Protein AF-A0A453MBQ3-F1 (afdb_monomer_lite)

Structure (mmCIF, N/CA/C/O backbone):
data_AF-A0A453MBQ3-F1
#
_entry.id   AF-A0A453MBQ3-F1
#
loop_
_atom_site.group_PDB
_atom_site.id
_atom_site.type_symbol
_atom_site.label_atom_id
_atom_site.label_alt_id
_atom_site.label_comp_id
_atom_site.label_asym_id
_atom_site.label_entity_id
_atom_site.label_seq_id
_atom_site.pdbx_PDB_ins_code
_atom_site.Cartn_x
_atom_site.Cartn_y
_atom_site.Cartn_z
_atom_site.occupancy
_atom_site.B_iso_or_equiv
_atom_site.auth_seq_id
_atom_site.auth_comp_id
_atom_site.auth_asym_id
_atom_site.auth_atom_id
_atom_site.pdbx_PDB_model_num
ATOM 1 N N . MET A 1 1 ? -17.984 -0.212 -3.411 1.00 73.38 1 MET A N 1
ATOM 2 C CA . MET A 1 1 ? -17.001 0.885 -3.291 1.00 73.38 1 MET A CA 1
ATOM 3 C C . MET A 1 1 ? -17.726 2.202 -3.482 1.00 73.38 1 MET A C 1
ATOM 5 O O . MET A 1 1 ? -18.584 2.247 -4.358 1.00 73.38 1 MET A O 1
ATOM 9 N N . PRO A 1 2 ? -17.464 3.224 -2.654 1.00 83.00 2 PRO A N 1
ATOM 10 C CA . PRO A 1 2 ? -18.096 4.533 -2.803 1.00 83.00 2 PRO A CA 1
ATOM 11 C C . PRO A 1 2 ? -17.636 5.219 -4.097 1.00 83.00 2 PRO A C 1
ATOM 13 O O . PRO A 1 2 ? -16.504 5.025 -4.534 1.00 83.00 2 PRO A O 1
ATOM 16 N N . ASN A 1 3 ? -18.506 6.046 -4.684 1.00 85.12 3 ASN A N 1
ATOM 17 C CA . ASN A 1 3 ? -18.207 6.769 -5.930 1.00 85.12 3 ASN A CA 1
ATOM 18 C C . ASN A 1 3 ? -17.079 7.797 -5.765 1.00 85.12 3 ASN A C 1
ATOM 20 O O . ASN A 1 3 ? -16.382 8.100 -6.724 1.00 85.12 3 ASN A O 1
ATOM 24 N N . ASN A 1 4 ? -16.911 8.339 -4.556 1.00 86.94 4 ASN A N 1
ATOM 25 C CA . ASN A 1 4 ? -15.856 9.285 -4.218 1.00 86.94 4 ASN A CA 1
ATOM 26 C C . ASN A 1 4 ? -15.191 8.856 -2.910 1.00 86.94 4 ASN A C 1
ATOM 28 O O . ASN A 1 4 ? -15.877 8.524 -1.942 1.00 86.94 4 ASN A O 1
ATOM 32 N N . ILE A 1 5 ? -13.860 8.896 -2.879 1.00 88.69 5 ILE A N 1
ATOM 33 C CA . ILE A 1 5 ? -13.049 8.587 -1.699 1.00 88.69 5 ILE A CA 1
ATOM 34 C C . ILE A 1 5 ? -12.150 9.785 -1.414 1.00 88.69 5 ILE A C 1
ATOM 36 O O . ILE A 1 5 ? -11.381 10.211 -2.274 1.00 88.69 5 ILE A O 1
ATOM 40 N N . GLN A 1 6 ? -12.213 10.314 -0.193 1.00 90.62 6 GLN A N 1
ATOM 41 C CA . GLN A 1 6 ? -11.312 11.378 0.234 1.00 90.62 6 GLN A CA 1
ATOM 42 C C . GLN A 1 6 ? -10.008 10.783 0.773 1.00 90.62 6 GLN A C 1
ATOM 44 O O . GLN A 1 6 ? -9.979 10.184 1.850 1.00 90.62 6 GLN A O 1
ATOM 49 N N . LEU A 1 7 ? -8.916 10.980 0.036 1.00 92.06 7 LEU A N 1
ATOM 50 C CA . LEU A 1 7 ? -7.582 10.544 0.440 1.00 92.06 7 LEU A CA 1
ATOM 51 C C . LEU A 1 7 ? -6.892 11.608 1.301 1.00 92.06 7 LEU A C 1
ATOM 53 O O . LEU A 1 7 ? -6.900 12.797 0.984 1.00 92.06 7 LEU A O 1
ATOM 57 N N . LYS A 1 8 ? -6.239 11.169 2.379 1.00 94.25 8 LYS A N 1
ATOM 58 C CA . LYS A 1 8 ? -5.334 11.987 3.191 1.00 94.25 8 LYS A CA 1
ATOM 59 C C . LYS A 1 8 ? -3.911 11.461 3.063 1.00 94.25 8 LYS A C 1
ATOM 61 O O . LYS A 1 8 ? -3.672 10.279 3.283 1.00 94.25 8 LYS A O 1
ATOM 66 N N . ILE A 1 9 ? -2.964 12.352 2.791 1.00 93.25 9 ILE A N 1
ATOM 67 C CA . ILE A 1 9 ? -1.535 12.027 2.789 1.00 93.25 9 ILE A CA 1
ATOM 68 C C . ILE A 1 9 ? -1.014 12.022 4.232 1.00 93.25 9 ILE A C 1
ATOM 70 O O . ILE A 1 9 ? -1.407 12.843 5.066 1.00 93.25 9 ILE A O 1
ATOM 74 N N . SER A 1 10 ? -0.165 11.059 4.570 1.00 93.44 10 SER A N 1
ATOM 75 C CA . SER A 1 10 ? 0.492 10.941 5.876 1.00 93.44 10 SER A CA 1
ATOM 76 C C . SER A 1 10 ? 1.886 10.321 5.722 1.00 93.44 10 SER A C 1
ATOM 78 O O . SER A 1 10 ? 2.161 9.732 4.679 1.00 93.44 10 SER A O 1
ATOM 80 N N . PRO A 1 11 ? 2.779 10.424 6.724 1.00 94.00 11 PRO A N 1
ATOM 81 C CA . PRO A 1 11 ? 4.061 9.720 6.692 1.00 94.00 11 PRO A CA 1
ATOM 82 C C . PRO A 1 11 ? 3.855 8.203 6.633 1.00 94.00 11 PRO A C 1
ATOM 84 O O . PRO A 1 11 ? 3.089 7.655 7.432 1.00 94.00 11 PRO A O 1
ATOM 87 N N . ARG A 1 12 ? 4.556 7.522 5.719 1.00 92.62 12 ARG A N 1
ATOM 88 C CA . ARG A 1 12 ? 4.414 6.076 5.472 1.00 92.62 12 ARG A CA 1
ATOM 89 C C . ARG A 1 12 ? 4.644 5.251 6.731 1.00 92.62 12 ARG A C 1
ATOM 91 O O . ARG A 1 12 ? 3.856 4.363 7.034 1.00 92.62 12 ARG A O 1
ATOM 98 N N . MET A 1 13 ? 5.689 5.586 7.485 1.00 90.88 13 MET A N 1
ATOM 99 C CA . MET A 1 13 ? 6.121 4.822 8.661 1.00 90.88 13 MET A CA 1
ATOM 100 C C . MET A 1 13 ? 5.066 4.741 9.764 1.00 90.88 13 MET A C 1
ATOM 102 O O . MET A 1 13 ? 5.028 3.763 10.500 1.00 90.88 13 MET A O 1
ATOM 106 N N . ASN A 1 14 ? 4.151 5.709 9.840 1.00 92.81 14 ASN A N 1
ATOM 107 C CA . ASN A 1 14 ? 3.081 5.695 10.840 1.00 92.81 14 ASN A CA 1
ATOM 108 C C . ASN A 1 14 ? 1.976 4.680 10.520 1.00 92.81 14 ASN A C 1
ATOM 110 O O . ASN A 1 14 ? 1.175 4.347 11.393 1.00 92.81 14 ASN A O 1
ATOM 114 N N . TYR A 1 15 ? 1.902 4.230 9.269 1.00 93.94 15 TYR A N 1
ATOM 115 C CA . TYR A 1 15 ? 0.848 3.353 8.778 1.00 93.94 15 TYR A CA 1
ATOM 116 C C . TYR A 1 15 ? 1.419 2.193 7.965 1.00 93.94 15 TYR A C 1
ATOM 118 O O . TYR A 1 15 ? 0.723 1.663 7.114 1.00 93.94 15 TYR A O 1
ATOM 126 N N . TRP A 1 16 ? 2.669 1.793 8.181 1.00 92.81 16 TRP A N 1
ATOM 127 C CA . TRP A 1 16 ? 3.191 0.564 7.590 1.00 92.81 16 TRP A CA 1
ATOM 128 C C . TRP A 1 16 ? 2.666 -0.641 8.393 1.00 92.81 16 TRP A C 1
ATOM 130 O O . TRP A 1 16 ? 2.844 -0.667 9.617 1.00 92.81 16 TRP A O 1
ATOM 140 N N . PRO A 1 17 ? 1.951 -1.604 7.778 1.00 92.56 17 PRO A N 1
ATOM 141 C CA . PRO A 1 17 ? 1.526 -2.812 8.468 1.00 92.56 17 PRO A CA 1
ATOM 142 C C . PRO A 1 17 ? 2.734 -3.577 8.998 1.00 92.56 17 PRO A C 1
ATOM 144 O O . PRO A 1 17 ? 3.637 -3.908 8.242 1.00 92.56 17 PRO A O 1
ATOM 147 N N . LYS A 1 18 ? 2.725 -3.915 10.290 1.00 91.12 18 LYS A N 1
ATOM 148 C CA . LYS A 1 18 ? 3.829 -4.662 10.918 1.00 91.12 18 LYS A CA 1
ATOM 149 C C . LYS A 1 18 ? 4.101 -6.007 10.245 1.00 91.12 18 LYS A C 1
ATOM 151 O O . LYS A 1 18 ? 5.234 -6.457 10.208 1.00 91.12 18 LYS A O 1
ATOM 156 N N . THR A 1 19 ? 3.064 -6.637 9.693 1.00 90.75 19 THR A N 1
ATOM 157 C CA . THR A 1 19 ? 3.199 -7.889 8.939 1.00 90.75 19 THR A CA 1
ATOM 158 C C . THR A 1 19 ? 4.081 -7.732 7.708 1.00 90.75 19 THR A C 1
ATOM 160 O O . THR A 1 19 ? 4.678 -8.711 7.294 1.00 90.75 19 THR A O 1
ATOM 163 N N . PHE A 1 20 ? 4.207 -6.526 7.145 1.00 91.88 20 PHE A N 1
ATOM 164 C CA . PHE A 1 20 ? 5.087 -6.272 6.005 1.00 91.88 20 PHE A CA 1
ATOM 165 C C . PHE A 1 20 ? 6.564 -6.163 6.392 1.00 91.88 20 PHE A C 1
ATOM 167 O O . PHE A 1 20 ? 7.418 -6.284 5.520 1.00 91.88 20 PHE A O 1
ATOM 174 N N . ASP A 1 21 ? 6.877 -5.951 7.675 1.00 89.69 21 ASP A N 1
ATOM 175 C CA . ASP A 1 21 ? 8.259 -6.026 8.165 1.00 89.69 21 ASP A CA 1
ATOM 176 C C . ASP A 1 21 ? 8.749 -7.485 8.225 1.00 89.69 21 ASP A C 1
ATOM 178 O O . ASP A 1 21 ? 9.939 -7.748 8.077 1.00 89.69 21 ASP A O 1
ATOM 182 N N . GLU A 1 22 ? 7.828 -8.434 8.422 1.00 91.75 22 GLU A N 1
ATOM 183 C CA . GLU A 1 22 ? 8.105 -9.878 8.459 1.00 91.75 22 GLU A CA 1
ATOM 184 C C . GLU A 1 22 ? 7.942 -10.531 7.076 1.00 91.75 22 GLU A C 1
ATOM 186 O O . GLU A 1 22 ? 8.757 -11.356 6.669 1.00 91.75 22 GLU A O 1
ATOM 191 N N . PHE A 1 23 ? 6.900 -10.132 6.344 1.00 90.50 23 PHE A N 1
ATOM 192 C CA . PHE A 1 23 ? 6.511 -10.658 5.039 1.00 90.50 23 PHE A CA 1
ATOM 193 C C . PHE A 1 23 ? 6.311 -9.490 4.076 1.00 90.50 23 PHE A C 1
ATOM 195 O O . PHE A 1 23 ? 5.204 -8.969 3.923 1.00 90.50 23 PHE A O 1
ATOM 202 N N . CYS A 1 24 ? 7.411 -9.040 3.46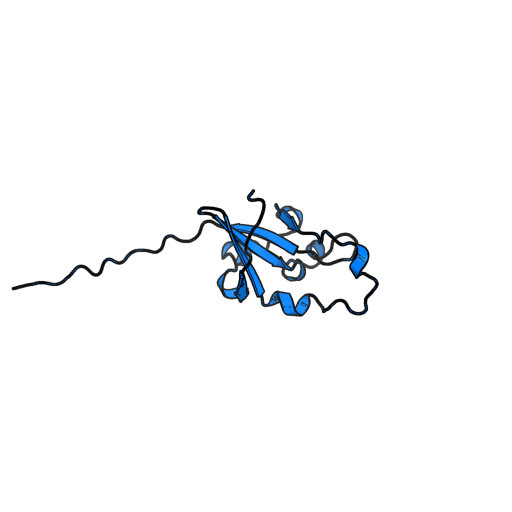9 1.00 90.06 24 CYS A N 1
ATOM 203 C CA . CYS A 1 24 ? 7.369 -7.952 2.500 1.00 90.06 24 CYS A CA 1
ATOM 204 C C . CYS A 1 24 ? 6.465 -8.356 1.322 1.00 90.06 24 CYS A C 1
ATOM 206 O O . CYS A 1 24 ? 6.734 -9.393 0.710 1.00 90.06 24 CYS A O 1
ATOM 208 N N . PRO A 1 25 ? 5.408 -7.583 1.014 1.00 93.12 25 PRO A N 1
ATOM 209 C CA . PRO A 1 25 ? 4.480 -7.945 -0.045 1.00 93.12 25 PRO A CA 1
ATOM 210 C C . PRO A 1 25 ? 5.183 -7.940 -1.404 1.00 93.12 25 PRO A C 1
ATOM 212 O O . PRO A 1 25 ? 6.010 -7.066 -1.684 1.00 93.12 25 PRO A O 1
ATOM 215 N N . VAL A 1 26 ? 4.826 -8.900 -2.251 1.00 94.75 26 VAL A N 1
ATOM 216 C CA . VAL A 1 26 ? 5.224 -8.947 -3.664 1.00 94.75 26 VAL A CA 1
ATOM 217 C C . VAL A 1 26 ? 4.027 -8.662 -4.564 1.00 94.75 26 VAL A C 1
ATOM 219 O O . VAL A 1 26 ? 2.898 -8.561 -4.092 1.00 94.75 26 VAL A O 1
ATOM 222 N N . TYR A 1 27 ? 4.267 -8.528 -5.868 1.00 92.38 27 TYR A N 1
ATOM 223 C CA . TYR A 1 27 ? 3.228 -8.268 -6.869 1.00 92.38 27 TYR A CA 1
ATOM 224 C C . TYR A 1 27 ? 2.012 -9.201 -6.733 1.00 92.38 27 TYR A C 1
ATOM 226 O O . TYR A 1 27 ? 0.875 -8.732 -6.739 1.00 92.38 27 TYR A O 1
ATOM 234 N N . ASP A 1 28 ? 2.253 -10.496 -6.519 1.00 92.31 28 ASP A N 1
ATOM 235 C CA . ASP A 1 28 ? 1.200 -11.512 -6.398 1.00 92.31 28 ASP A CA 1
ATOM 236 C C . ASP A 1 28 ? 0.319 -11.346 -5.142 1.00 92.31 28 ASP A C 1
ATOM 238 O O . ASP A 1 28 ? -0.808 -11.842 -5.108 1.00 92.31 28 ASP A O 1
ATOM 242 N N . ASP A 1 29 ? 0.787 -10.613 -4.126 1.00 90.69 29 ASP A N 1
ATOM 243 C CA . ASP A 1 29 ? 0.027 -10.325 -2.903 1.00 90.69 29 ASP A CA 1
ATOM 244 C C . ASP A 1 29 ? -0.898 -9.098 -3.050 1.00 90.69 29 ASP A C 1
ATOM 246 O O . ASP A 1 29 ? -1.684 -8.778 -2.148 1.00 90.69 29 ASP A O 1
ATOM 250 N N . ILE A 1 30 ? -0.802 -8.360 -4.162 1.00 90.50 30 ILE A N 1
ATOM 251 C CA . ILE A 1 30 ? -1.474 -7.070 -4.340 1.00 90.50 30 ILE A CA 1
ATOM 252 C C . ILE A 1 30 ? -2.910 -7.264 -4.827 1.00 90.50 30 ILE A C 1
ATOM 254 O O . ILE A 1 30 ? -3.175 -7.609 -5.974 1.00 90.50 30 ILE A O 1
ATOM 258 N N . ALA A 1 31 ? -3.871 -6.928 -3.965 1.00 85.81 31 ALA A N 1
ATOM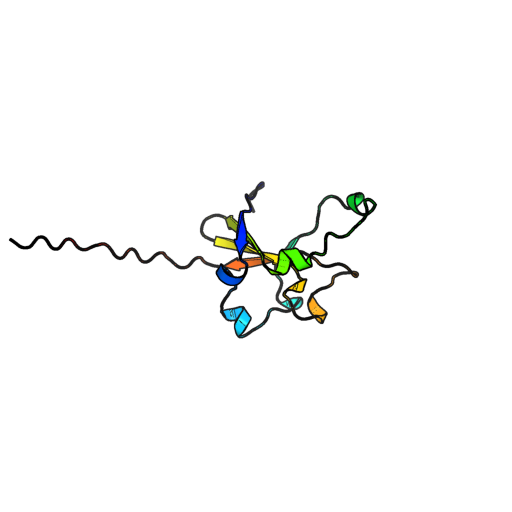 259 C CA . ALA A 1 31 ? -5.294 -6.998 -4.303 1.00 85.81 31 ALA A CA 1
ATOM 260 C C . ALA A 1 31 ? -5.821 -5.776 -5.082 1.00 85.81 31 ALA A C 1
ATOM 262 O O . ALA A 1 31 ? -6.864 -5.867 -5.729 1.00 85.81 31 ALA A O 1
ATOM 263 N N . LEU A 1 32 ? -5.157 -4.617 -4.984 1.00 91.94 32 LEU A N 1
ATOM 264 C CA . LEU A 1 32 ? -5.597 -3.366 -5.607 1.00 91.94 32 LEU A CA 1
ATOM 265 C C . LEU A 1 32 ? -4.434 -2.624 -6.255 1.00 91.94 32 LEU A C 1
ATOM 267 O O . LEU A 1 32 ? -3.472 -2.271 -5.575 1.00 91.94 32 LEU A O 1
ATOM 271 N N . ILE A 1 33 ? -4.600 -2.299 -7.534 1.00 91.44 33 ILE A N 1
ATOM 272 C CA . ILE A 1 33 ? -3.699 -1.448 -8.311 1.00 91.44 33 ILE A CA 1
ATOM 273 C C . ILE A 1 33 ? -4.492 -0.226 -8.785 1.00 91.44 33 ILE A C 1
ATOM 275 O O . ILE A 1 33 ? -5.624 -0.353 -9.253 1.00 91.44 33 ILE A O 1
ATOM 279 N N . PHE A 1 34 ? -3.911 0.962 -8.643 1.00 87.31 34 PHE A N 1
ATOM 280 C CA . PHE A 1 34 ? -4.511 2.228 -9.049 1.00 87.31 34 PHE A CA 1
ATOM 281 C C . PHE A 1 34 ? -3.739 2.814 -10.228 1.00 87.31 34 PHE A C 1
ATOM 283 O O . PHE A 1 34 ? -2.547 3.106 -10.122 1.00 87.31 34 PHE A O 1
ATOM 290 N N . PHE A 1 35 ? -4.457 3.047 -11.322 1.00 79.94 35 PHE A N 1
ATOM 291 C CA . PHE A 1 35 ? -3.954 3.723 -12.512 1.00 79.94 35 PHE A CA 1
ATOM 292 C C . PHE A 1 35 ? -4.608 5.100 -12.652 1.00 79.94 35 PHE A C 1
ATOM 294 O O . PHE A 1 35 ? -5.751 5.305 -12.234 1.00 79.94 35 PHE A O 1
ATOM 301 N N . SER A 1 36 ? -3.884 6.053 -13.239 1.00 72.50 36 SER A N 1
ATOM 302 C CA . SER A 1 36 ? -4.470 7.340 -13.622 1.00 72.50 36 SER A CA 1
ATOM 303 C C . SER A 1 36 ? -5.491 7.127 -14.739 1.00 72.50 36 SER A C 1
ATOM 305 O O . SER A 1 36 ? -5.221 6.401 -15.692 1.00 72.50 36 SER A O 1
ATOM 307 N N . ALA A 1 37 ? -6.648 7.784 -14.647 1.00 68.81 37 ALA A N 1
ATOM 308 C CA . ALA A 1 37 ? -7.654 7.755 -15.709 1.00 68.81 37 ALA A CA 1
ATOM 309 C C . ALA A 1 37 ? -7.207 8.526 -16.968 1.00 68.81 37 ALA A C 1
ATOM 311 O O . ALA A 1 37 ? -7.725 8.286 -18.056 1.00 68.81 37 ALA A O 1
ATOM 312 N N . GLU A 1 38 ? -6.243 9.441 -16.834 1.00 58.88 38 GLU A N 1
ATOM 313 C CA . GLU A 1 38 ? -5.730 10.248 -17.940 1.00 58.88 38 GLU A CA 1
ATOM 314 C C . GLU A 1 38 ? -4.364 9.723 -18.398 1.00 58.88 38 GLU A C 1
ATOM 316 O O . GLU A 1 38 ? -3.323 10.065 -17.831 1.00 58.88 38 GLU A O 1
ATOM 321 N N . LEU A 1 39 ? -4.378 8.916 -19.464 1.00 53.34 39 LEU A N 1
ATOM 322 C C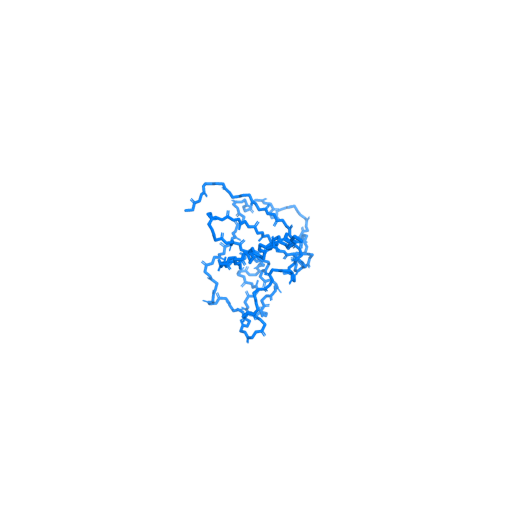A . LEU A 1 39 ? -3.182 8.487 -20.203 1.00 53.34 39 LEU A CA 1
ATOM 323 C C . LEU A 1 39 ? -2.443 9.673 -20.875 1.00 53.34 39 LEU A C 1
ATOM 325 O O . LEU A 1 39 ? -1.282 9.551 -21.256 1.00 53.34 39 LEU A O 1
ATOM 329 N N . ASP A 1 40 ? -3.093 10.836 -21.002 1.00 47.16 40 ASP A N 1
ATOM 330 C CA . ASP A 1 40 ? -2.648 11.960 -21.844 1.00 47.16 40 ASP A CA 1
ATOM 331 C C . ASP A 1 40 ? -1.639 12.925 -21.196 1.00 47.16 40 ASP A C 1
ATOM 333 O O . ASP A 1 40 ? -1.104 13.820 -21.861 1.00 47.16 40 ASP A O 1
ATOM 337 N N . CYS A 1 41 ? -1.313 12.768 -19.910 1.00 46.72 41 CYS A N 1
ATOM 338 C CA . CYS A 1 41 ? -0.305 13.627 -19.276 1.00 46.72 41 CYS A CA 1
ATOM 339 C C . CYS A 1 41 ? 1.152 13.221 -19.589 1.00 46.72 41 CYS A C 1
ATOM 341 O O . CYS A 1 41 ? 2.071 13.992 -19.296 1.00 46.72 41 CYS A O 1
ATOM 343 N N . TYR A 1 42 ? 1.363 12.090 -20.279 1.00 48.03 42 TYR A N 1
ATOM 344 C CA . TYR A 1 42 ? 2.681 11.562 -20.673 1.00 48.03 42 TYR A CA 1
ATOM 345 C C . TYR A 1 42 ? 3.553 12.547 -21.471 1.00 48.03 42 TYR A C 1
ATOM 347 O O . TYR A 1 42 ? 4.779 12.472 -21.440 1.00 48.03 42 TYR A O 1
ATOM 355 N N . ASN A 1 43 ? 2.942 13.520 -22.153 1.00 42.50 43 ASN A N 1
ATOM 356 C CA . ASN A 1 43 ? 3.654 14.473 -23.009 1.00 42.50 43 ASN A CA 1
ATOM 357 C C . ASN A 1 43 ? 4.135 15.755 -22.305 1.00 42.50 43 ASN A C 1
ATOM 359 O O . ASN A 1 43 ? 4.705 16.637 -22.954 1.00 42.50 43 ASN A O 1
ATOM 363 N N . LYS A 1 44 ? 3.959 15.899 -20.986 1.00 44.34 44 LYS A N 1
ATOM 364 C CA . LYS A 1 44 ? 4.463 17.069 -20.245 1.00 44.34 44 LYS A CA 1
ATOM 365 C C . LYS A 1 44 ? 5.549 16.671 -19.254 1.00 44.34 44 LYS A C 1
ATOM 367 O O . LYS A 1 44 ? 5.306 16.540 -18.066 1.00 44.34 44 LYS A O 1
ATOM 372 N N . LYS A 1 45 ? 6.757 16.536 -19.813 1.00 43.22 45 LYS A N 1
ATOM 373 C CA . LYS A 1 45 ? 8.083 16.739 -19.204 1.00 43.22 45 LYS A CA 1
ATOM 374 C C . LYS A 1 45 ? 8.166 16.539 -17.683 1.00 43.22 45 LYS A C 1
ATOM 376 O O . LYS A 1 45 ? 7.779 17.408 -16.905 1.00 43.22 45 LYS A O 1
ATOM 381 N N . HIS A 1 46 ? 8.894 15.474 -17.351 1.00 45.00 46 HIS A N 1
ATOM 382 C CA . HIS A 1 46 ? 9.384 15.033 -16.048 1.00 45.00 46 HIS A CA 1
ATOM 383 C C . HIS A 1 46 ? 8.413 14.134 -15.280 1.00 45.00 46 HIS A C 1
ATOM 385 O O . HIS A 1 46 ? 7.433 14.640 -14.726 1.00 45.00 46 HIS A O 1
ATOM 391 N N . PRO A 1 47 ? 8.728 12.830 -15.126 1.00 46.44 47 PRO A N 1
ATOM 392 C CA . PRO A 1 47 ? 8.174 12.093 -14.010 1.00 46.44 47 PRO A CA 1
ATOM 393 C C . PRO A 1 47 ? 8.698 12.832 -12.782 1.00 46.44 47 PRO A C 1
ATOM 395 O O . PRO A 1 47 ? 9.907 12.888 -12.542 1.00 46.44 47 PRO A O 1
ATOM 398 N N . ARG A 1 48 ? 7.821 13.506 -12.034 1.00 48.00 48 ARG A N 1
ATOM 399 C CA . ARG A 1 48 ? 8.163 13.860 -10.658 1.00 48.00 48 ARG A CA 1
ATOM 400 C C . ARG A 1 48 ? 8.415 12.522 -9.985 1.00 48.00 48 ARG A C 1
ATOM 402 O O . ARG A 1 48 ? 7.459 11.834 -9.654 1.00 48.00 48 ARG A O 1
ATOM 409 N N . ARG A 1 49 ? 9.697 12.151 -9.933 1.00 49.66 49 ARG A N 1
ATOM 410 C CA . ARG A 1 49 ? 10.233 10.875 -9.468 1.00 49.66 49 ARG A CA 1
ATOM 411 C C . ARG A 1 49 ? 9.390 10.423 -8.285 1.00 49.66 49 ARG A C 1
ATOM 413 O O . ARG A 1 49 ? 9.345 11.136 -7.274 1.00 49.66 49 ARG A O 1
ATOM 420 N N . LEU A 1 50 ? 8.676 9.308 -8.450 1.00 52.72 50 LEU A N 1
ATOM 421 C CA . LEU A 1 50 ? 7.754 8.792 -7.439 1.00 52.72 50 LEU A CA 1
ATOM 422 C C . LEU A 1 50 ? 8.497 8.507 -6.114 1.00 52.72 50 LEU A C 1
ATOM 424 O O . LEU A 1 50 ? 7.889 8.462 -5.055 1.00 52.72 50 LEU A O 1
ATOM 428 N N . GLU A 1 51 ? 9.827 8.520 -6.139 1.00 48.78 51 GLU A N 1
ATOM 429 C CA . GLU A 1 51 ? 10.721 8.479 -4.988 1.00 48.78 51 GLU A CA 1
ATOM 430 C C . GLU A 1 51 ? 10.447 9.504 -3.876 1.00 48.78 51 GLU A C 1
ATOM 432 O O . GLU A 1 51 ? 10.703 9.212 -2.707 1.00 48.78 51 GLU A O 1
ATOM 437 N N . ALA A 1 52 ? 9.865 10.676 -4.172 1.00 55.19 52 ALA A N 1
ATOM 438 C CA . ALA A 1 52 ? 9.393 11.582 -3.112 1.00 55.19 52 ALA A CA 1
ATOM 439 C C . ALA A 1 52 ? 8.202 10.990 -2.320 1.00 55.19 52 ALA A C 1
ATOM 441 O O . ALA A 1 52 ? 8.020 11.285 -1.135 1.00 55.19 52 ALA A O 1
ATOM 442 N N . TYR A 1 53 ? 7.414 10.119 -2.955 1.00 63.62 53 TYR A N 1
ATOM 443 C CA . TYR A 1 53 ? 6.223 9.468 -2.411 1.00 63.62 53 TYR A CA 1
ATOM 444 C C . TYR A 1 53 ? 6.519 8.206 -1.599 1.00 63.62 53 TYR A C 1
ATOM 446 O O . TYR A 1 53 ? 5.662 7.798 -0.820 1.00 63.62 53 TYR A O 1
ATOM 454 N N . ASN A 1 54 ? 7.734 7.650 -1.650 1.00 78.75 54 ASN A N 1
ATOM 455 C CA . ASN A 1 54 ? 8.114 6.500 -0.811 1.00 78.75 54 ASN A CA 1
ATOM 456 C C . ASN A 1 54 ? 8.134 6.842 0.684 1.00 78.75 54 ASN A C 1
ATOM 458 O O . ASN A 1 54 ? 8.092 5.960 1.541 1.00 78.75 54 ASN A O 1
ATOM 462 N N . SER A 1 55 ? 8.180 8.130 1.022 1.00 86.69 55 SER A N 1
ATOM 463 C CA . SER A 1 55 ? 8.075 8.612 2.400 1.00 86.69 55 SER A CA 1
ATOM 464 C C . SER A 1 55 ? 6.625 8.773 2.882 1.00 86.69 55 SER A C 1
ATOM 466 O O . SER A 1 55 ? 6.390 8.944 4.083 1.00 86.69 55 SER A O 1
ATOM 468 N N . PHE A 1 56 ? 5.645 8.662 1.981 1.00 91.06 56 PHE A N 1
ATOM 469 C CA . PHE A 1 56 ? 4.238 8.934 2.247 1.00 91.06 56 PHE A CA 1
ATOM 470 C C . PHE A 1 56 ? 3.340 7.715 2.015 1.00 91.06 56 PHE A C 1
ATOM 472 O O . PHE A 1 56 ? 3.693 6.728 1.379 1.00 91.06 56 PHE A O 1
ATOM 479 N N . VAL A 1 57 ? 2.141 7.806 2.572 1.00 94.31 57 VAL A N 1
ATOM 480 C CA . VAL A 1 57 ? 1.021 6.899 2.348 1.00 94.31 57 VAL A CA 1
ATOM 481 C C . VAL A 1 57 ? -0.225 7.748 2.164 1.00 94.31 57 VAL A C 1
ATOM 483 O O . VAL A 1 57 ? -0.442 8.721 2.897 1.00 94.31 57 VAL A O 1
ATOM 486 N N . MET A 1 58 ? -1.045 7.396 1.183 1.00 94.81 58 MET A N 1
ATOM 487 C CA . MET A 1 58 ? -2.396 7.931 1.077 1.00 94.81 58 MET A CA 1
ATOM 488 C C . MET A 1 58 ? -3.337 6.996 1.814 1.00 94.81 58 MET A C 1
ATOM 490 O O . MET A 1 58 ? -3.253 5.782 1.674 1.00 94.81 58 MET A O 1
ATOM 494 N N . LYS A 1 59 ? -4.237 7.554 2.615 1.00 94.88 59 LYS A N 1
ATOM 495 C CA . LYS A 1 59 ? -5.200 6.756 3.366 1.00 94.88 59 LYS A CA 1
ATOM 496 C C . LYS A 1 59 ? -6.602 7.311 3.267 1.00 94.88 59 LYS A C 1
ATOM 498 O O . LYS A 1 59 ? -6.792 8.528 3.265 1.00 94.88 59 LYS A O 1
ATOM 503 N N . ALA A 1 60 ? -7.569 6.414 3.289 1.00 94.69 60 ALA A N 1
ATOM 504 C CA . ALA A 1 60 ? -8.979 6.729 3.429 1.00 94.69 60 ALA A CA 1
ATOM 505 C C . ALA A 1 60 ? -9.642 5.743 4.385 1.00 94.69 60 ALA A C 1
ATOM 507 O O . ALA A 1 60 ? -9.129 4.652 4.625 1.00 94.69 60 ALA A O 1
ATOM 508 N N . TYR A 1 61 ? -10.786 6.145 4.920 1.00 93.19 61 TYR A N 1
ATOM 509 C CA . TYR A 1 61 ? -11.700 5.237 5.595 1.00 93.19 61 TYR A CA 1
ATOM 510 C C . TYR A 1 61 ? -12.860 4.943 4.650 1.00 93.19 61 TYR A C 1
ATOM 512 O O . TYR A 1 61 ? -13.427 5.865 4.064 1.00 93.19 61 TYR A O 1
ATOM 520 N N . ILE A 1 62 ? -13.162 3.661 4.486 1.00 91.81 62 ILE A N 1
ATOM 521 C CA . ILE A 1 62 ? -14.345 3.157 3.798 1.00 91.81 62 ILE A CA 1
ATOM 522 C C . ILE A 1 62 ? -15.109 2.378 4.859 1.00 91.81 62 ILE A C 1
ATOM 524 O O . ILE A 1 62 ? -14.677 1.297 5.264 1.00 91.81 62 ILE A O 1
ATOM 528 N N . ASP A 1 63 ? -16.180 2.985 5.362 1.00 88.81 63 ASP A N 1
ATOM 529 C CA . ASP A 1 63 ? -16.860 2.549 6.581 1.00 88.81 63 ASP A CA 1
ATOM 530 C C . ASP A 1 63 ? -15.841 2.383 7.732 1.00 88.81 63 ASP A C 1
ATOM 532 O O . ASP A 1 63 ? -15.084 3.313 8.031 1.00 88.81 63 ASP A O 1
ATOM 536 N N . ASP A 1 64 ? -15.760 1.196 8.336 1.00 89.62 64 ASP A N 1
ATOM 5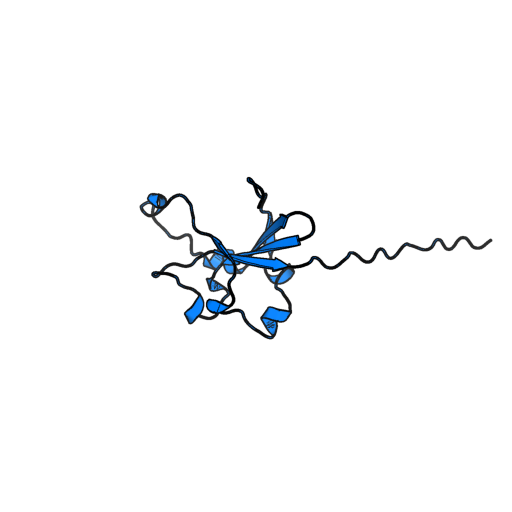37 C CA . ASP A 1 64 ? -14.843 0.886 9.441 1.00 89.62 64 ASP A CA 1
ATOM 538 C C . ASP A 1 64 ? -13.492 0.301 8.990 1.00 89.62 64 ASP A C 1
ATOM 540 O O . ASP A 1 64 ? -12.680 -0.129 9.815 1.00 89.62 64 ASP A O 1
ATOM 544 N N . ILE A 1 65 ? -13.225 0.263 7.682 1.00 92.56 65 ILE A N 1
ATOM 545 C CA . ILE A 1 65 ? -11.991 -0.287 7.116 1.00 92.56 65 ILE A CA 1
ATOM 546 C C . ILE A 1 65 ? -11.108 0.846 6.594 1.00 92.56 65 ILE A C 1
ATOM 548 O O . ILE A 1 65 ? -11.558 1.750 5.891 1.00 92.56 65 ILE A O 1
ATOM 552 N N . MET A 1 66 ? -9.817 0.795 6.919 1.00 94.56 66 MET A N 1
ATOM 553 C CA . MET A 1 66 ? -8.842 1.753 6.411 1.00 94.56 66 MET A CA 1
ATOM 554 C C . MET A 1 66 ? -8.210 1.215 5.129 1.00 94.56 66 MET A C 1
ATOM 556 O O . MET A 1 66 ? -7.615 0.141 5.128 1.00 94.56 66 MET A O 1
ATOM 560 N N . LEU A 1 67 ? -8.310 1.983 4.051 1.00 94.69 67 LEU A N 1
ATOM 561 C CA . LEU A 1 67 ? -7.538 1.774 2.834 1.00 94.69 67 LEU A CA 1
ATOM 562 C C . LEU A 1 67 ? -6.218 2.533 2.963 1.00 94.69 67 LEU A C 1
ATOM 564 O O . LEU A 1 67 ? -6.223 3.732 3.252 1.00 94.69 67 LEU A O 1
ATOM 568 N N . LEU A 1 68 ? -5.107 1.843 2.734 1.00 95.00 68 LEU A N 1
ATOM 569 C CA . LEU A 1 68 ? -3.771 2.422 2.627 1.00 95.00 68 LEU A CA 1
ATOM 570 C C . LEU A 1 68 ? -3.282 2.234 1.197 1.00 95.00 68 LEU A C 1
ATOM 572 O O . LEU A 1 68 ? -3.428 1.145 0.656 1.00 95.00 68 LEU A O 1
ATOM 576 N N . ILE A 1 69 ? -2.732 3.286 0.601 1.00 94.44 69 ILE A N 1
ATOM 577 C CA . ILE A 1 69 ? -2.228 3.303 -0.771 1.00 94.44 69 ILE A CA 1
ATOM 578 C C . ILE A 1 69 ? -0.776 3.778 -0.748 1.00 94.44 69 ILE A C 1
ATOM 580 O O . ILE A 1 69 ? -0.473 4.842 -0.191 1.00 94.44 69 ILE A O 1
ATOM 584 N N . TYR A 1 70 ? 0.103 3.000 -1.372 1.00 93.25 70 TYR A N 1
ATOM 585 C CA . TYR A 1 70 ? 1.540 3.244 -1.453 1.00 93.25 70 TYR A CA 1
ATOM 586 C C . T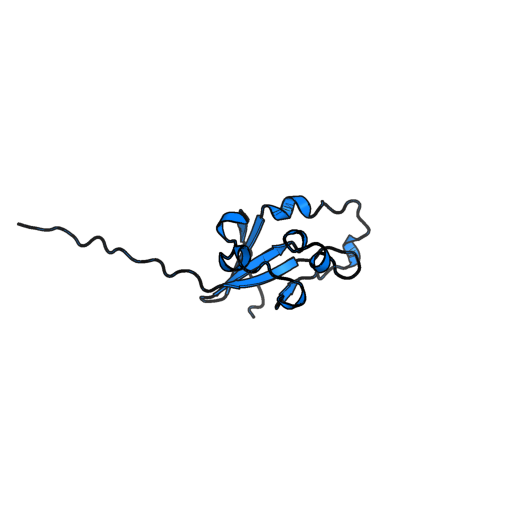YR A 1 70 ? 2.012 3.297 -2.908 1.00 93.25 70 TYR A C 1
ATOM 588 O O . TYR A 1 70 ? 1.342 2.810 -3.815 1.00 93.25 70 TYR A O 1
ATOM 596 N N . SER A 1 71 ? 3.199 3.869 -3.103 1.00 92.38 71 SER A N 1
ATOM 597 C CA . SER A 1 71 ? 4.013 3.678 -4.307 1.00 92.38 71 SER A CA 1
ATOM 598 C C . SER A 1 71 ? 4.490 2.225 -4.399 1.00 92.38 71 SER A C 1
ATOM 600 O O . SER A 1 71 ? 4.853 1.644 -3.375 1.00 92.38 71 SER A O 1
ATOM 602 N N . SER A 1 72 ? 4.526 1.640 -5.597 1.00 92.69 72 SER A N 1
ATOM 603 C CA . SER A 1 72 ? 5.116 0.318 -5.844 1.00 92.69 72 SER A CA 1
ATOM 604 C C . SER A 1 72 ? 6.623 0.292 -5.603 1.00 92.69 72 SER A C 1
ATOM 606 O O . SER A 1 72 ? 7.166 -0.763 -5.312 1.00 92.69 72 SER A O 1
ATOM 608 N N . GLU A 1 73 ? 7.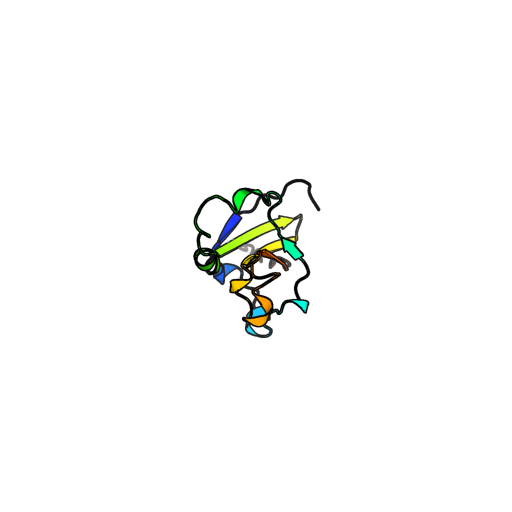305 1.438 -5.607 1.00 91.69 73 GLU A N 1
ATOM 609 C CA . GLU A 1 73 ? 8.748 1.524 -5.333 1.00 91.69 73 GLU A CA 1
ATOM 610 C C . GLU A 1 73 ? 9.123 1.145 -3.885 1.00 91.69 73 GLU A C 1
ATOM 612 O O . GLU A 1 73 ? 10.299 0.971 -3.574 1.00 91.69 73 GLU A O 1
ATOM 617 N N . VAL A 1 74 ? 8.144 1.010 -2.979 1.00 92.31 74 VAL A N 1
ATOM 618 C CA . VAL A 1 74 ? 8.375 0.476 -1.622 1.00 92.31 74 VAL A CA 1
ATOM 619 C C . VAL A 1 74 ? 8.438 -1.057 -1.587 1.00 92.31 74 VAL A C 1
ATOM 621 O O . VAL A 1 74 ? 8.766 -1.616 -0.542 1.00 92.31 74 VAL A O 1
ATOM 624 N N . LEU A 1 75 ? 8.088 -1.722 -2.691 1.00 92.94 75 LEU A N 1
ATOM 625 C CA . LEU A 1 75 ? 8.113 -3.176 -2.856 1.00 92.94 75 LEU A CA 1
ATOM 626 C C . LEU A 1 75 ? 9.513 -3.661 -3.276 1.00 92.94 75 LEU A C 1
ATOM 628 O O . LEU A 1 75 ? 10.358 -2.848 -3.669 1.00 92.94 75 LEU A O 1
ATOM 632 N N . PRO A 1 76 ? 9.781 -4.979 -3.243 1.00 93.62 76 PRO A N 1
ATOM 633 C CA . PRO A 1 76 ? 11.000 -5.549 -3.814 1.00 93.62 76 PRO A CA 1
ATOM 634 C C . PRO A 1 76 ? 11.137 -5.226 -5.315 1.00 93.62 76 PRO A C 1
ATOM 636 O O . PRO A 1 76 ? 10.109 -5.139 -5.986 1.00 93.62 76 PRO A O 1
ATOM 639 N N . PRO A 1 77 ? 12.365 -5.097 -5.866 1.00 92.31 77 PRO A N 1
ATOM 640 C CA . PRO A 1 77 ? 12.618 -4.642 -7.243 1.00 92.31 77 PRO A CA 1
ATOM 641 C C . PRO A 1 77 ? 11.762 -5.306 -8.329 1.00 92.31 77 PRO A C 1
ATOM 643 O O . PRO A 1 77 ? 11.222 -4.613 -9.190 1.00 92.31 77 PRO A O 1
ATOM 646 N N . ASP A 1 78 ? 11.566 -6.623 -8.241 1.00 93.44 78 ASP A N 1
ATOM 647 C CA . ASP A 1 78 ? 10.807 -7.406 -9.228 1.00 93.44 78 ASP A CA 1
ATOM 648 C C . ASP A 1 78 ? 9.295 -7.129 -9.197 1.00 93.44 78 ASP A C 1
ATOM 650 O O . ASP A 1 78 ? 8.567 -7.519 -10.101 1.00 93.44 78 ASP A O 1
ATOM 654 N N . SER A 1 79 ? 8.806 -6.450 -8.158 1.00 94.06 79 SER A N 1
ATOM 655 C CA . SER A 1 79 ? 7.397 -6.084 -7.979 1.00 94.06 79 SER A CA 1
ATOM 656 C C . SER A 1 79 ? 7.125 -4.594 -8.203 1.00 94.06 79 SER A C 1
ATOM 658 O O . SER A 1 79 ? 5.977 -4.168 -8.105 1.00 94.06 79 SER A O 1
ATOM 660 N N . GLN A 1 80 ? 8.145 -3.777 -8.485 1.00 92.06 80 GLN A N 1
ATOM 661 C CA . GLN A 1 80 ? 7.987 -2.317 -8.556 1.00 92.06 80 GLN A CA 1
ATOM 662 C C . GLN A 1 80 ? 7.358 -1.832 -9.866 1.00 92.06 80 GLN A C 1
ATOM 664 O O . GLN A 1 80 ? 6.804 -0.732 -9.891 1.00 92.06 80 GLN A O 1
ATOM 669 N N . TRP A 1 81 ? 7.421 -2.628 -10.935 1.00 90.12 81 TRP A N 1
ATOM 670 C CA . TRP A 1 81 ? 7.148 -2.170 -12.298 1.00 90.12 81 TRP A CA 1
ATOM 671 C C . TRP A 1 81 ? 6.041 -2.982 -12.964 1.00 90.12 81 TRP A C 1
ATOM 673 O O . TRP A 1 81 ? 6.045 -4.209 -12.911 1.00 90.12 81 TRP A O 1
ATOM 683 N N . ILE A 1 82 ? 5.131 -2.290 -13.645 1.00 87.12 82 ILE A N 1
ATOM 684 C CA . ILE A 1 82 ? 4.194 -2.874 -14.611 1.00 87.12 82 ILE A CA 1
ATOM 685 C C . ILE A 1 82 ? 4.429 -2.130 -15.919 1.00 87.12 82 ILE A C 1
ATOM 687 O O . ILE A 1 82 ? 4.378 -0.903 -15.942 1.00 87.12 82 ILE A O 1
ATOM 691 N N . ASP A 1 83 ? 4.757 -2.862 -16.983 1.00 86.94 83 ASP A N 1
ATOM 692 C CA . ASP A 1 83 ? 5.038 -2.301 -18.313 1.00 86.94 83 ASP A CA 1
ATOM 693 C C . ASP A 1 83 ? 6.074 -1.155 -18.317 1.00 86.94 83 ASP A C 1
ATOM 695 O O . ASP A 1 83 ? 6.013 -0.234 -19.127 1.00 86.94 83 ASP A O 1
ATOM 699 N N . GLY A 1 84 ? 7.061 -1.229 -17.415 1.00 84.19 84 GLY A N 1
ATOM 700 C CA . GLY A 1 84 ? 8.150 -0.251 -17.306 1.00 84.19 84 GLY A CA 1
ATOM 701 C C . GLY A 1 84 ? 7.848 0.968 -16.433 1.00 84.19 84 GLY A C 1
ATOM 702 O O . GLY A 1 84 ? 8.701 1.843 -16.321 1.00 84.19 84 GLY A O 1
ATOM 703 N N . GLU A 1 85 ? 6.686 1.012 -15.780 1.00 83.50 85 GLU A N 1
ATOM 704 C CA . GLU A 1 85 ? 6.247 2.153 -14.976 1.00 83.50 85 GLU A CA 1
ATOM 705 C C . GLU A 1 85 ? 5.923 1.752 -13.538 1.00 83.50 85 GLU A C 1
ATOM 707 O O . GLU A 1 85 ? 5.445 0.645 -13.263 1.00 83.50 85 GLU A O 1
ATOM 712 N N . SER A 1 86 ? 6.197 2.664 -12.604 1.00 86.25 86 SER A N 1
ATOM 713 C CA . SER A 1 86 ? 5.777 2.496 -11.217 1.00 86.25 86 SER A CA 1
ATOM 714 C C . SER A 1 86 ? 4.290 2.807 -11.080 1.00 86.25 86 SER A C 1
ATOM 716 O O . SER A 1 86 ? 3.709 3.607 -11.816 1.00 86.25 86 SER A O 1
ATOM 718 N N . TYR A 1 87 ? 3.647 2.140 -10.133 1.00 88.50 87 TYR A N 1
ATOM 719 C CA . TYR A 1 87 ? 2.203 2.174 -9.959 1.00 88.50 87 TYR A CA 1
ATOM 720 C C . TYR A 1 87 ? 1.848 2.411 -8.495 1.00 88.50 87 TYR A C 1
ATOM 722 O O . TYR A 1 87 ? 2.684 2.333 -7.593 1.00 88.50 87 TYR A O 1
ATOM 730 N N . LEU A 1 88 ? 0.584 2.732 -8.241 1.00 91.81 88 LEU A N 1
ATOM 731 C CA . LEU A 1 88 ? 0.058 2.814 -6.887 1.00 91.81 88 LEU A CA 1
ATOM 732 C C . LEU A 1 88 ? -0.654 1.510 -6.551 1.00 91.81 88 LEU A C 1
ATOM 734 O O . LEU A 1 88 ? -1.423 0.994 -7.359 1.00 91.81 88 LEU A O 1
ATOM 738 N N . TRP A 1 89 ? -0.444 1.000 -5.345 1.00 94.00 89 TRP A N 1
ATOM 739 C CA . TRP A 1 89 ? -1.106 -0.209 -4.864 1.00 94.00 89 TRP A CA 1
ATOM 740 C C . TRP A 1 89 ? -1.729 0.021 -3.498 1.00 94.00 89 TRP A C 1
ATOM 742 O O . TRP A 1 89 ? -1.303 0.912 -2.761 1.00 94.00 89 TRP A O 1
ATOM 752 N N . GLY A 1 90 ? -2.759 -0.757 -3.167 1.00 93.75 90 GLY A N 1
ATOM 753 C CA . GLY A 1 90 ? -3.484 -0.585 -1.915 1.00 93.75 90 GLY A CA 1
ATOM 754 C C . GLY A 1 90 ? -3.751 -1.859 -1.138 1.00 93.75 90 GLY A C 1
ATOM 755 O O . GLY A 1 90 ? -3.852 -2.952 -1.688 1.00 93.75 90 GLY A O 1
ATOM 756 N N . VAL A 1 91 ? -3.919 -1.676 0.168 1.00 93.94 91 VAL A N 1
ATOM 757 C CA . VAL A 1 91 ? -4.250 -2.727 1.129 1.00 93.94 91 VAL A CA 1
ATOM 758 C C . VAL A 1 91 ? -5.331 -2.242 2.089 1.00 93.94 91 VAL A C 1
ATOM 760 O O . VAL A 1 91 ? -5.339 -1.088 2.528 1.00 93.94 91 VAL A O 1
ATOM 763 N N . PHE A 1 92 ? -6.247 -3.144 2.433 1.00 92.75 92 PHE A N 1
ATOM 764 C CA . PHE A 1 92 ? -7.246 -2.912 3.467 1.00 92.75 92 PHE A CA 1
ATOM 765 C C . PHE A 1 92 ? -6.729 -3.365 4.822 1.00 92.75 92 PHE A C 1
ATOM 767 O O . PHE A 1 92 ? -6.292 -4.500 4.997 1.00 92.75 92 PHE A O 1
ATOM 774 N N . VAL A 1 93 ? -6.830 -2.481 5.806 1.00 92.06 93 VAL A N 1
ATOM 775 C CA . VAL A 1 93 ? -6.390 -2.734 7.173 1.00 92.06 93 VAL A CA 1
ATOM 776 C C . VAL A 1 93 ? -7.545 -2.452 8.120 1.00 92.06 93 VAL A C 1
ATOM 778 O O . VAL A 1 93 ? -8.190 -1.404 8.044 1.00 92.06 93 VAL A O 1
ATOM 781 N N . LYS A 1 94 ? -7.791 -3.372 9.057 1.00 91.31 94 LYS A N 1
ATOM 782 C CA . LYS A 1 94 ? -8.686 -3.104 10.186 1.00 91.31 94 LYS A CA 1
ATOM 783 C C . LYS A 1 94 ? -7.998 -2.123 11.142 1.00 91.31 94 LYS A C 1
ATOM 785 O O . LYS A 1 94 ? -6.925 -2.448 11.661 1.00 91.31 94 LYS A O 1
ATOM 790 N N . PRO A 1 95 ? -8.569 -0.934 11.392 1.00 84.06 95 PRO A N 1
ATOM 791 C CA . PRO A 1 95 ? -8.014 0.002 12.359 1.00 84.06 95 PRO A CA 1
ATOM 792 C C . PRO A 1 95 ? -7.950 -0.650 13.742 1.00 84.06 95 PRO A C 1
ATOM 794 O O . PRO A 1 95 ? -8.871 -1.358 14.150 1.00 84.06 95 PRO A O 1
ATOM 797 N N . LYS A 1 96 ? -6.876 -0.398 14.498 1.00 78.44 96 LYS A N 1
ATOM 798 C CA . LYS A 1 96 ? -6.845 -0.799 15.909 1.00 78.44 96 LYS A CA 1
ATOM 799 C C . LYS A 1 96 ? -7.959 -0.062 16.648 1.00 78.44 96 LYS A C 1
ATOM 801 O O . LYS A 1 96 ? -8.039 1.165 16.559 1.00 78.44 96 LYS A O 1
ATOM 806 N N . ALA A 1 97 ? -8.784 -0.799 17.390 1.00 73.31 97 ALA A N 1
ATOM 807 C CA . ALA A 1 97 ? -9.773 -0.198 18.271 1.00 73.31 97 ALA A CA 1
ATOM 808 C C . ALA A 1 97 ? -9.066 0.778 19.222 1.00 73.31 97 ALA A C 1
ATOM 810 O O . ALA A 1 97 ? -8.050 0.437 19.837 1.00 73.31 97 ALA A O 1
ATOM 811 N N . LYS A 1 98 ? -9.583 2.003 19.338 1.00 56.84 98 LYS A N 1
ATOM 812 C CA . LYS A 1 98 ? -9.140 2.900 20.403 1.00 56.84 98 LYS A CA 1
ATOM 813 C C . LYS A 1 98 ? -9.614 2.279 21.714 1.00 56.84 98 LYS A C 1
ATOM 815 O O . LYS A 1 98 ? -10.814 2.206 21.955 1.00 56.84 98 LYS A O 1
ATOM 820 N N . SER A 1 99 ? -8.680 1.798 22.532 1.00 51.22 99 SER A N 1
ATOM 821 C CA . SER A 1 99 ? -8.974 1.479 23.927 1.00 51.22 99 SER A CA 1
ATOM 822 C C . SER A 1 99 ? -9.451 2.768 24.593 1.00 51.22 99 SER A C 1
ATOM 824 O O . SER A 1 99 ? -8.667 3.700 24.785 1.00 51.22 99 SER A O 1
ATOM 826 N N . ASN A 1 100 ? -10.744 2.846 24.899 1.00 45.56 100 ASN A N 1
ATOM 827 C CA . ASN A 1 100 ? -11.251 3.840 25.828 1.00 45.56 100 ASN A CA 1
ATOM 828 C C . ASN A 1 100 ? -10.772 3.405 27.215 1.00 45.56 100 ASN A C 1
ATOM 830 O O . ASN A 1 100 ? -11.482 2.689 27.919 1.00 45.56 100 ASN A O 1
ATOM 834 N N . HIS A 1 101 ? -9.572 3.827 27.619 1.00 45.06 101 HIS A N 1
ATOM 835 C CA . HIS A 1 101 ? -9.279 3.925 29.044 1.00 45.06 101 HIS A CA 1
ATOM 836 C C . HIS A 1 101 ? -10.208 5.004 29.600 1.00 45.06 101 HIS A C 1
ATOM 838 O O . HIS A 1 101 ? -9.879 6.188 29.617 1.00 45.06 101 HIS A O 1
ATOM 844 N N . ALA A 1 102 ? -11.420 4.590 29.973 1.00 43.72 102 ALA A N 1
ATOM 845 C CA . ALA A 1 102 ? -12.308 5.391 30.782 1.00 43.72 102 ALA A CA 1
ATOM 846 C C . ALA A 1 102 ? -11.522 5.765 32.038 1.00 43.72 102 ALA A C 1
ATOM 848 O O . ALA A 1 102 ? -11.071 4.900 32.790 1.00 43.72 102 ALA A O 1
ATOM 849 N N . HIS A 1 103 ? -11.314 7.065 32.208 1.00 44.25 103 HIS A N 1
ATOM 850 C CA . HIS A 1 103 ? -10.823 7.652 33.436 1.00 44.25 103 HIS A CA 1
ATOM 851 C C . HIS A 1 103 ? -11.885 7.343 34.498 1.00 44.25 103 HIS A C 1
ATOM 853 O O . HIS A 1 103 ? -12.883 8.052 34.620 1.00 44.25 103 HIS A O 1
ATOM 859 N N . LEU A 1 104 ? -11.736 6.208 35.185 1.00 43.22 104 LEU A N 1
ATOM 860 C CA . LEU A 1 104 ? -12.585 5.842 36.306 1.00 43.22 104 LEU A CA 1
ATOM 861 C C . LEU A 1 104 ? -12.352 6.915 37.370 1.00 43.22 104 LEU A C 1
ATOM 863 O O . LEU A 1 104 ? -11.247 7.054 37.897 1.00 43.22 104 LEU A O 1
ATOM 867 N N . GLY A 1 105 ? -13.365 7.754 37.578 1.00 45.06 105 GLY A N 1
ATOM 868 C CA . GLY A 1 105 ? -13.329 8.833 38.549 1.00 45.06 105 GLY A CA 1
ATOM 869 C C . GLY A 1 105 ? -13.038 8.269 39.931 1.00 45.06 105 GLY A C 1
ATOM 870 O O . GLY A 1 105 ? -13.821 7.489 40.464 1.00 45.06 105 GLY A O 1
ATOM 871 N N . SER A 1 106 ? -11.919 8.684 40.518 1.00 42.44 106 SER A N 1
ATOM 872 C CA . SER A 1 106 ? -11.670 8.488 41.940 1.00 42.44 106 SER A CA 1
ATOM 873 C C . SER A 1 106 ? -12.394 9.599 42.697 1.00 42.44 106 SER A C 1
ATOM 875 O O . SER A 1 106 ? -11.802 10.606 43.069 1.00 42.44 106 SER A O 1
ATOM 877 N N . GLY A 1 107 ? -13.707 9.442 42.852 1.00 46.72 107 GLY A N 1
ATOM 878 C CA . GLY A 1 107 ? -14.458 10.097 43.914 1.00 46.72 107 GLY A CA 1
ATOM 879 C C . GLY A 1 107 ? -14.464 9.160 45.112 1.00 46.72 107 GLY A C 1
ATOM 880 O O . GLY A 1 107 ? -15.251 8.219 45.139 1.00 46.72 107 GLY A O 1
ATOM 881 N N . ALA A 1 108 ? -13.567 9.390 46.065 1.00 46.94 108 ALA A N 1
ATOM 882 C CA . ALA A 1 108 ? -13.656 8.807 47.393 1.00 46.94 108 ALA A CA 1
ATOM 883 C C . ALA A 1 108 ? -13.771 9.962 48.392 1.00 46.94 108 ALA A C 1
ATOM 885 O O . ALA A 1 108 ? -12.978 10.903 48.355 1.00 46.94 108 ALA A O 1
ATOM 886 N N . THR A 1 109 ? -14.846 9.865 49.168 1.00 49.81 109 THR A N 1
ATOM 887 C CA . THR A 1 109 ? -15.289 10.666 50.315 1.00 49.81 109 THR A CA 1
ATOM 888 C C . THR A 1 109 ? -14.224 10.908 51.367 1.00 49.81 109 THR A C 1
ATOM 890 O O . THR A 1 109 ? -13.459 9.950 51.621 1.00 49.81 109 THR A O 1
#

Organism: Aegilops tauschii subsp. strangulata (NCBI:txid200361)

Sequence (109 aa):
MPNNIQLKISPRMNYWPKTFDEFCPVYDDIALIFFSAELDCYNKKHPRRLEAYNSFVMKAYIDDIMLLIYSSEVLPPDSQWIDGESYLWGVFVKPKAKSNHAHLGSGAT

pLDDT: mean 79.22, std 18.93, range [42.44, 95.0]

InterPro domains:
  IPR049914 PHD finger-containing protein 1-3/5-6 [PTHR33304] (1-98)
  IPR056280 AIPP2-like, SPOC-like domain [PF23121] (1-92)

Secondary structure (DSSP, 8-state):
--S----EEEEGGGG--THHHHS---GGG--EEE--S-GGGGGSS----GGGGGGEEEEEEETTEEEEEEEGGGS-GGGSEETTEE-EEEEEEPPPP------------

Radius of gyration: 18.46 Å; chains: 1; bounding box: 31×29×73 Å

Foldseek 3Di:
DDPDWDKDKDFCVVPPPPVCVVVPDAQVNFPFWDDDPDPPVVPDDDDPPCVVQQRIWIWTDDDQKIKIKGKLVVGPPVRQDDPRDITITIDIDRDDDPPPPPPPDPPDD